Protein AF-A0A537LG46-F1 (afdb_monomer)

Mean predicted aligned error: 4.81 Å

Nearest PDB structures (foldseek):
  8chu-assembly1_A  TM=3.689E-01  e=3.723E-01  Homo sapiens
  2czu-assembly1_A  TM=2.835E-01  e=4.761E-01  Mus musculus
  4orw-assembly2_B  TM=3.021E-01  e=2.084E+00  Homo sapiens
  2czu-assembly2_B  TM=2.689E-01  e=2.665E+00  Mus musculus
  4oru-assembly3_B  TM=2.425E-01  e=2.665E+00  Homo sapiens

Foldseek 3Di:
DAKDWAADPPPPVDPLPDPPVQWDWDDAPNWIKIWRQDDPVQLQQIKMKTFPAPHDPVGTTMMDIDGRHNDDPVVVSCVSNVRSVHDD

Radius of gyration: 12.9 Å; Cα contacts (8 Å, |Δi|>4): 168; chains: 1; bounding box: 30×22×35 Å

Organism: NCBI:txid2569760

Solvent-accessible surface area (backbone atoms only — not comparable to full-atom values): 5232 Å² total; per-residue (Å²): 109,53,78,47,77,41,85,63,83,84,75,67,84,66,82,83,82,70,63,73,90,40,51,44,84,48,73,44,96,91,28,60,22,51,30,38,56,43,49,93,92,39,55,36,55,23,30,39,41,31,58,78,35,78,56,52,102,89,41,62,13,33,36,38,40,41,62,68,34,75,56,53,71,67,58,47,44,52,51,48,27,54,74,72,70,46,80,131

Structure (mmCIF, N/CA/C/O backbone):
data_AF-A0A537LG46-F1
#
_entry.id   AF-A0A537LG46-F1
#
loop_
_atom_site.group_PDB
_atom_site.id
_atom_site.type_symbol
_atom_site.label_atom_id
_atom_site.label_alt_id
_atom_site.label_comp_id
_atom_site.label_asym_id
_atom_site.label_entity_id
_atom_site.label_seq_id
_atom_site.pdbx_PDB_ins_code
_atom_site.Cartn_x
_atom_site.Cartn_y
_atom_site.Cartn_z
_atom_site.occupancy
_atom_site.B_iso_or_equiv
_atom_site.auth_seq_id
_atom_site.auth_comp_id
_atom_site.auth_asym_id
_atom_site.auth_atom_id
_atom_site.pdbx_PDB_model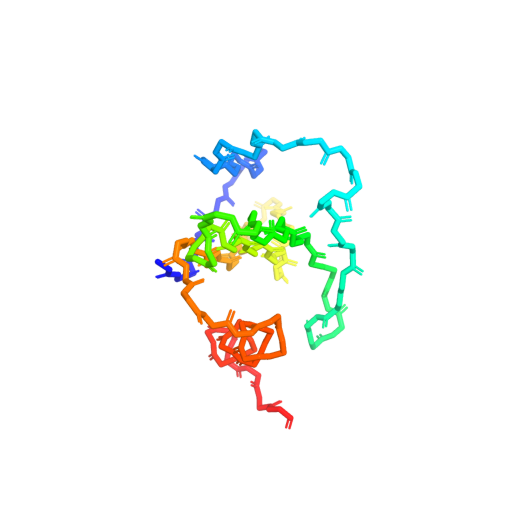_num
ATOM 1 N N . ME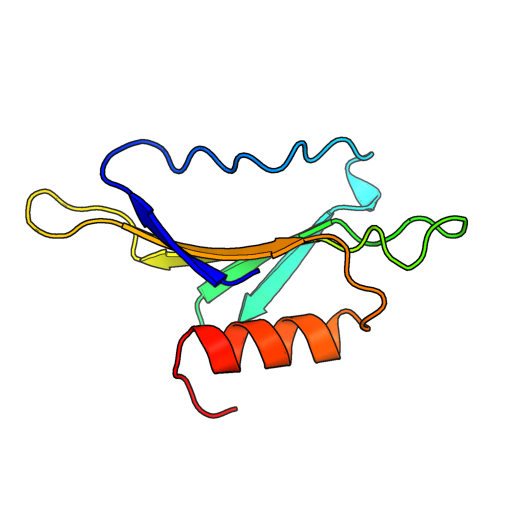T A 1 1 ? 7.530 7.285 1.546 1.00 84.75 1 MET A N 1
ATOM 2 C CA . MET A 1 1 ? 6.976 6.024 2.089 1.00 84.75 1 MET A CA 1
ATOM 3 C C . MET A 1 1 ? 6.611 6.251 3.548 1.00 84.75 1 MET A C 1
ATOM 5 O O . MET A 1 1 ? 7.341 6.981 4.210 1.00 84.75 1 MET A O 1
ATOM 9 N N . GLY 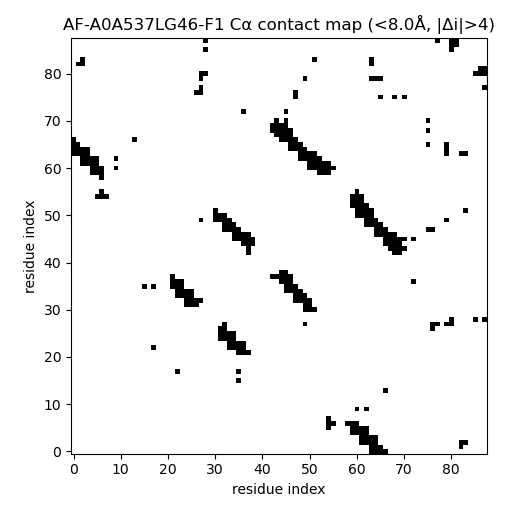A 1 2 ? 5.517 5.685 4.058 1.00 87.31 2 GLY A N 1
ATOM 10 C CA . GLY A 1 2 ? 5.170 5.845 5.475 1.00 87.31 2 GLY A CA 1
ATOM 11 C C . GLY A 1 2 ? 3.714 5.549 5.818 1.00 87.31 2 GLY A C 1
ATOM 12 O O . GLY A 1 2 ? 2.992 4.931 5.038 1.00 87.31 2 GLY A O 1
ATOM 13 N N . LYS A 1 3 ? 3.296 5.997 7.008 1.00 90.31 3 LYS A N 1
ATOM 14 C CA . LYS A 1 3 ? 1.929 5.874 7.531 1.00 90.31 3 LYS A CA 1
ATOM 15 C C . LYS A 1 3 ? 1.231 7.235 7.535 1.00 90.31 3 LYS A C 1
ATOM 17 O O . LYS A 1 3 ? 1.806 8.227 7.972 1.00 90.31 3 LYS A O 1
ATOM 22 N N . ARG A 1 4 ? -0.001 7.292 7.021 1.00 88.31 4 ARG A N 1
ATOM 23 C CA . ARG A 1 4 ? -0.821 8.508 6.933 1.00 88.31 4 ARG A CA 1
ATOM 24 C C . ARG A 1 4 ? -2.176 8.280 7.573 1.00 88.31 4 ARG A C 1
ATOM 26 O O . ARG A 1 4 ? -2.803 7.245 7.361 1.00 88.31 4 ARG A O 1
ATOM 33 N N . TYR A 1 5 ? -2.631 9.294 8.296 1.00 89.00 5 TYR A N 1
ATOM 34 C CA . TYR A 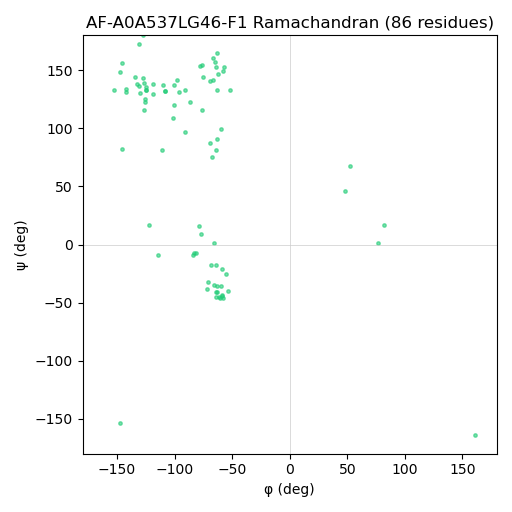1 5 ? -3.968 9.358 8.868 1.00 89.00 5 TYR A CA 1
ATOM 35 C C . TYR A 1 5 ? -4.890 10.189 7.972 1.00 89.00 5 TYR A C 1
ATOM 37 O O . TYR A 1 5 ? -4.454 11.186 7.391 1.00 89.00 5 TYR A O 1
ATOM 45 N N . PH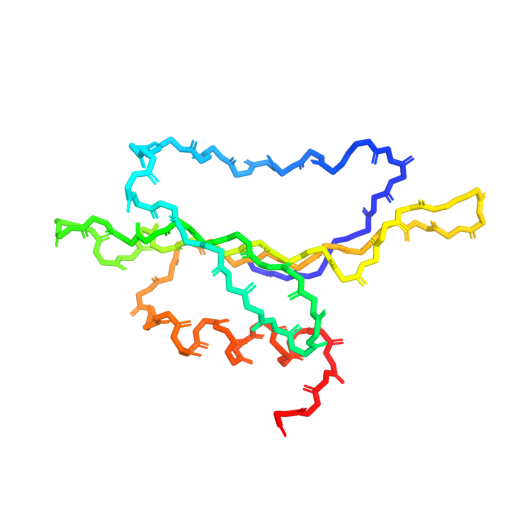E A 1 6 ? -6.148 9.773 7.827 1.00 85.44 6 PHE A N 1
ATOM 46 C CA . PHE A 1 6 ? -7.121 10.454 6.966 1.00 85.44 6 PHE A CA 1
ATOM 47 C C . PHE A 1 6 ? -8.550 10.354 7.528 1.00 85.44 6 PHE A C 1
ATOM 49 O O . PHE A 1 6 ? -8.879 9.376 8.183 1.00 85.44 6 PHE A O 1
ATOM 56 N N . VAL A 1 7 ? -9.402 11.360 7.302 1.00 80.12 7 VAL A N 1
ATOM 57 C CA . VAL A 1 7 ? -10.769 11.455 7.881 1.00 80.12 7 VAL A CA 1
ATOM 58 C C . VAL A 1 7 ? -11.881 11.560 6.820 1.00 80.12 7 VAL A C 1
ATOM 60 O O . VAL A 1 7 ? -13.004 11.932 7.123 1.00 80.12 7 VAL A O 1
ATOM 63 N N . GLY A 1 8 ? -11.578 11.223 5.565 1.00 75.06 8 GLY A N 1
ATOM 64 C CA . GLY A 1 8 ? -12.518 11.231 4.436 1.00 75.06 8 GLY A CA 1
ATOM 65 C C . GLY A 1 8 ? -12.173 10.123 3.437 1.00 75.06 8 G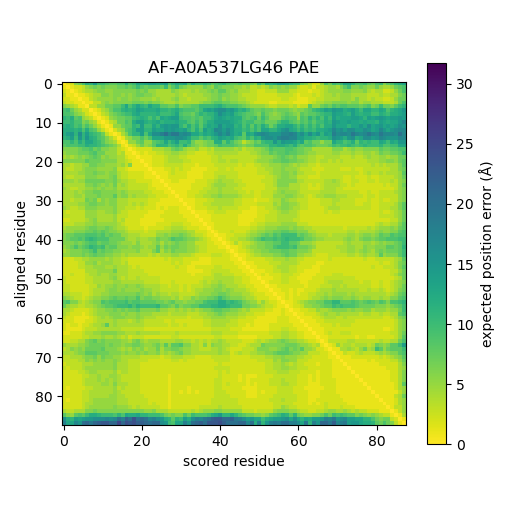LY A C 1
ATOM 66 O O . GLY A 1 8 ? -11.536 9.148 3.837 1.00 75.06 8 GLY A O 1
ATOM 67 N N . PRO A 1 9 ? -12.514 10.243 2.142 1.00 67.31 9 PRO A N 1
ATOM 68 C CA . PRO A 1 9 ? -11.991 9.326 1.136 1.00 67.31 9 PRO A CA 1
ATOM 69 C C . PRO A 1 9 ? -10.467 9.272 1.249 1.00 67.31 9 PRO A C 1
ATOM 71 O O . PRO A 1 9 ? -9.815 10.320 1.349 1.00 67.31 9 PRO A O 1
ATOM 74 N N . ALA A 1 10 ? -9.892 8.068 1.245 1.00 65.44 10 ALA A N 1
ATOM 75 C CA . ALA A 1 10 ? -8.452 7.913 1.127 1.00 65.44 10 ALA A CA 1
ATOM 76 C C . ALA A 1 10 ? -8.052 8.462 -0.246 1.00 65.44 10 ALA A C 1
ATOM 78 O O . ALA A 1 10 ? -8.079 7.750 -1.245 1.00 65.44 10 ALA A O 1
ATOM 79 N N . LYS A 1 11 ? -7.724 9.756 -0.319 1.00 62.47 11 LYS A N 1
ATOM 80 C CA . LYS A 1 11 ? -7.082 10.325 -1.499 1.00 62.47 11 LYS A CA 1
ATOM 81 C C . LYS A 1 11 ? -5.681 9.751 -1.525 1.00 62.47 11 LYS A C 1
ATOM 83 O O . LYS A 1 11 ? -4.747 10.318 -0.946 1.00 62.47 11 LYS A O 1
ATOM 88 N N . VAL A 1 12 ? -5.563 8.590 -2.153 1.00 61.03 12 VAL A N 1
ATOM 89 C CA . VAL A 1 12 ? -4.288 8.054 -2.580 1.00 61.03 12 VAL A CA 1
ATOM 90 C C . VAL A 1 12 ? -3.734 9.108 -3.536 1.00 61.03 12 VAL A C 1
ATOM 92 O O . VAL A 1 12 ? -4.168 9.220 -4.673 1.00 61.03 12 VAL A O 1
ATOM 95 N N . LYS A 1 13 ? -2.825 9.959 -3.046 1.00 57.19 13 LYS A N 1
ATOM 96 C CA . LYS A 1 13 ? -2.139 10.967 -3.875 1.00 57.19 13 LYS A CA 1
ATOM 97 C C . LYS A 1 13 ? -1.219 10.316 -4.923 1.00 57.19 13 LYS A C 1
ATOM 99 O O . LYS A 1 13 ? -0.529 11.026 -5.643 1.00 57.19 13 LYS A O 1
ATOM 104 N N . MET A 1 14 ? -1.176 8.985 -4.979 1.00 58.84 14 MET A N 1
ATOM 105 C CA . MET A 1 14 ? -0.426 8.243 -5.975 1.00 58.84 14 MET A CA 1
ATOM 106 C C . MET A 1 14 ? -1.205 8.310 -7.280 1.00 58.84 14 MET A C 1
ATOM 108 O O . MET A 1 14 ? -2.312 7.785 -7.392 1.00 58.84 14 MET A O 1
ATOM 112 N N . ASN A 1 15 ? -0.595 8.953 -8.266 1.00 63.53 15 ASN A N 1
ATOM 113 C CA . ASN A 1 15 ? -1.012 8.890 -9.655 1.00 63.53 15 ASN A CA 1
ATOM 114 C C . ASN A 1 15 ? -0.771 7.466 -10.169 1.00 63.53 15 ASN A C 1
ATOM 116 O O . ASN A 1 15 ? 0.228 7.220 -10.845 1.00 63.53 15 ASN A O 1
ATOM 120 N N . TYR A 1 16 ? -1.628 6.522 -9.780 1.00 66.75 16 TYR A N 1
ATOM 121 C CA . TYR A 1 16 ? -1.671 5.168 -10.320 1.00 66.75 16 TYR A CA 1
ATOM 122 C C . TYR A 1 16 ? -2.054 5.248 -11.803 1.00 66.75 16 TYR A C 1
ATOM 124 O O . TYR A 1 16 ? -3.219 5.152 -12.174 1.00 66.75 16 TYR A O 1
ATOM 132 N N . ILE A 1 17 ? -1.058 5.535 -12.636 1.00 73.81 17 ILE A N 1
ATOM 133 C CA . ILE A 1 17 ? -1.180 5.710 -14.079 1.00 73.81 17 ILE A CA 1
ATOM 134 C C . ILE A 1 17 ? -0.460 4.518 -14.694 1.00 73.81 17 ILE A C 1
ATOM 136 O O . ILE A 1 17 ? 0.719 4.584 -15.039 1.00 73.81 17 ILE A O 1
ATOM 140 N N . ALA A 1 18 ? -1.159 3.394 -14.744 1.00 82.69 18 ALA A N 1
ATOM 141 C CA . ALA A 1 18 ? -0.681 2.187 -15.389 1.00 82.69 18 ALA A CA 1
ATOM 142 C C . ALA A 1 18 ? -1.862 1.440 -16.028 1.00 82.69 18 ALA A C 1
ATOM 144 O O . ALA A 1 18 ? -3.004 1.617 -15.598 1.00 82.69 18 ALA A O 1
ATOM 145 N N . PRO A 1 19 ? -1.605 0.606 -17.044 1.00 86.25 19 PRO A N 1
ATOM 146 C CA . PRO A 1 19 ? -2.558 -0.393 -17.512 1.00 86.25 19 PRO A CA 1
ATOM 147 C C . PRO A 1 19 ? -3.000 -1.359 -16.394 1.00 86.25 19 PRO A C 1
ATOM 149 O O . PRO A 1 19 ? -2.265 -1.585 -15.430 1.00 86.25 19 PRO A O 1
ATOM 152 N N . LEU A 1 20 ? -4.214 -1.915 -16.506 1.00 87.19 20 LEU A N 1
ATOM 153 C CA . LEU A 1 20 ? -4.841 -2.729 -15.451 1.00 87.19 20 LEU A CA 1
ATOM 154 C C . LEU A 1 20 ? -4.021 -3.979 -15.080 1.00 87.19 20 LEU A C 1
ATOM 156 O O . LEU A 1 20 ? -3.963 -4.356 -13.914 1.00 87.19 20 LEU A O 1
ATOM 160 N N . ASP A 1 21 ? -3.366 -4.600 -16.055 1.00 90.19 21 ASP A N 1
ATOM 161 C CA . ASP A 1 21 ? -2.520 -5.791 -15.907 1.00 90.19 21 ASP A CA 1
ATOM 162 C C . ASP A 1 21 ? -1.274 -5.555 -15.037 1.00 90.19 21 ASP A C 1
ATOM 164 O O . ASP A 1 21 ? -0.699 -6.503 -14.497 1.00 90.19 21 ASP A O 1
ATOM 168 N N . ARG A 1 22 ? -0.889 -4.291 -14.823 1.00 91.50 22 ARG A N 1
ATOM 169 C CA . ARG A 1 22 ? 0.153 -3.921 -13.858 1.00 91.50 22 ARG A CA 1
ATOM 170 C C . ARG A 1 22 ? -0.349 -3.804 -12.426 1.00 91.50 22 ARG A C 1
ATOM 172 O O . ARG A 1 22 ? 0.474 -3.630 -11.529 1.00 91.50 22 ARG A O 1
ATOM 179 N N . PHE A 1 23 ? -1.649 -3.896 -12.173 1.00 91.50 23 PHE A N 1
ATOM 180 C CA . PHE A 1 23 ? -2.166 -3.890 -10.811 1.00 91.50 23 PHE A CA 1
ATOM 181 C C . PHE A 1 23 ? -2.283 -5.302 -10.262 1.00 91.50 23 PHE A C 1
ATOM 183 O O . PHE A 1 23 ? -2.846 -6.195 -10.893 1.00 91.50 23 PHE A O 1
ATOM 190 N N . ARG A 1 24 ? -1.792 -5.497 -9.039 1.00 92.31 24 ARG A N 1
ATOM 191 C CA . ARG A 1 24 ? -1.991 -6.733 -8.287 1.00 92.31 24 ARG A CA 1
ATOM 192 C C . ARG A 1 24 ? -2.616 -6.459 -6.937 1.00 92.31 24 ARG A C 1
ATOM 194 O O . ARG A 1 24 ? -2.196 -5.560 -6.210 1.00 92.31 24 ARG A O 1
ATOM 201 N N . LEU A 1 25 ? -3.605 -7.284 -6.611 1.00 92.19 25 LEU A N 1
ATOM 202 C CA . LEU A 1 25 ? -4.168 -7.365 -5.277 1.00 92.19 25 LEU A CA 1
ATOM 203 C C . LEU A 1 25 ? -3.337 -8.360 -4.462 1.00 92.19 25 LEU A C 1
ATOM 205 O O . LEU A 1 25 ? -3.168 -9.510 -4.862 1.00 92.19 25 LEU A O 1
ATOM 209 N N . LEU A 1 26 ? -2.802 -7.898 -3.339 1.00 92.31 26 LEU A N 1
ATOM 210 C CA . LEU A 1 26 ? -1.970 -8.665 -2.414 1.00 92.31 26 LEU A CA 1
ATOM 211 C C . LEU A 1 26 ? -2.534 -8.538 -0.994 1.00 92.31 26 LEU A C 1
ATOM 213 O O . LEU A 1 26 ? -3.516 -7.829 -0.757 1.00 92.31 26 LEU A O 1
ATOM 217 N N . THR A 1 27 ? -1.878 -9.190 -0.036 1.00 91.81 27 THR A N 1
ATOM 218 C CA . THR A 1 27 ? -2.247 -9.103 1.381 1.00 91.81 27 THR A CA 1
ATOM 219 C C . THR A 1 27 ? -1.014 -8.809 2.232 1.00 91.81 27 THR A C 1
ATOM 221 O O . THR A 1 27 ? 0.027 -9.428 2.036 1.00 91.81 27 THR A O 1
ATOM 224 N N . VAL A 1 28 ? -1.130 -7.893 3.198 1.00 91.81 28 VAL A N 1
ATOM 225 C CA . VAL A 1 28 ? -0.106 -7.620 4.222 1.00 91.81 28 VAL A CA 1
ATOM 226 C C . VAL A 1 28 ? -0.770 -7.722 5.587 1.00 91.81 28 VAL A C 1
ATOM 228 O O . VAL A 1 28 ? -1.660 -6.932 5.902 1.00 91.81 28 VAL A O 1
ATOM 231 N N . ALA A 1 29 ? -0.356 -8.697 6.400 1.00 89.00 29 ALA A N 1
ATOM 232 C CA . ALA A 1 29 ? -0.906 -8.931 7.740 1.00 89.00 29 ALA A CA 1
ATOM 233 C C . ALA A 1 29 ? -2.452 -8.935 7.770 1.00 89.00 29 ALA A C 1
ATOM 235 O O . ALA A 1 29 ? -3.071 -8.245 8.580 1.00 89.00 29 ALA A O 1
ATOM 236 N N . GLY A 1 30 ? -3.079 -9.632 6.817 1.00 89.62 30 GLY A N 1
ATOM 237 C CA . GLY A 1 30 ? -4.540 -9.716 6.685 1.00 89.62 30 GLY A CA 1
ATOM 238 C C . GLY A 1 30 ? -5.231 -8.483 6.086 1.00 89.62 30 GLY A C 1
ATOM 239 O O . GLY A 1 30 ? -6.451 -8.488 5.957 1.00 89.62 30 GLY A O 1
ATOM 240 N N . HIS A 1 31 ? -4.489 -7.440 5.699 1.00 90.81 31 HIS A N 1
ATOM 241 C CA . HIS A 1 31 ? -5.048 -6.236 5.082 1.00 90.81 31 HIS A CA 1
ATOM 242 C C . HIS A 1 31 ? -4.868 -6.272 3.561 1.00 90.81 31 HIS A C 1
ATOM 244 O O . HIS A 1 31 ? -3.780 -6.630 3.096 1.00 90.81 31 HIS A O 1
ATOM 250 N N . PRO A 1 32 ? -5.894 -5.882 2.782 1.00 89.19 32 PRO A N 1
ATOM 251 C CA . PRO A 1 32 ? -5.796 -5.832 1.333 1.00 89.19 32 PRO A CA 1
ATOM 252 C C . PRO A 1 32 ? -4.812 -4.749 0.896 1.00 89.19 32 PRO A C 1
ATOM 254 O O . PRO A 1 32 ? -4.753 -3.649 1.460 1.00 89.19 32 PRO A O 1
ATOM 257 N N . VAL A 1 33 ? -4.056 -5.077 -0.143 1.00 91.00 33 VAL A N 1
ATOM 258 C CA . VAL A 1 33 ? -3.004 -4.237 -0.697 1.00 91.00 33 VAL A CA 1
ATOM 259 C C . VAL A 1 33 ? -3.190 -4.115 -2.191 1.00 91.00 33 VAL A C 1
ATOM 261 O O . VAL A 1 33 ? -3.303 -5.126 -2.878 1.00 91.00 33 VAL A O 1
ATOM 264 N N . LEU A 1 34 ? -3.157 -2.888 -2.697 1.00 91.31 34 LEU A N 1
ATOM 265 C CA . LEU A 1 34 ? -3.057 -2.643 -4.127 1.00 91.31 34 LEU A CA 1
ATOM 266 C C . LEU A 1 34 ? -1.608 -2.290 -4.453 1.00 91.31 34 LEU A C 1
ATOM 268 O O . LEU A 1 34 ? -1.070 -1.314 -3.928 1.00 91.31 34 LEU A O 1
ATOM 272 N N . ALA A 1 35 ? -0.985 -3.092 -5.308 1.00 92.44 35 ALA A N 1
ATOM 273 C CA . ALA A 1 35 ? 0.335 -2.826 -5.852 1.00 92.44 35 ALA A CA 1
ATOM 274 C C . ALA A 1 35 ? 0.225 -2.479 -7.338 1.00 92.44 35 ALA A C 1
ATOM 276 O O . ALA A 1 35 ? -0.495 -3.147 -8.074 1.00 92.44 35 ALA A O 1
ATOM 277 N N . GLN A 1 36 ? 0.963 -1.466 -7.781 1.00 93.06 36 GLN A N 1
ATOM 278 C CA . GLN A 1 36 ? 1.250 -1.225 -9.191 1.00 93.06 36 GLN A CA 1
ATOM 279 C C . GLN A 1 36 ? 2.665 -1.717 -9.453 1.00 93.06 36 GLN A C 1
ATOM 281 O O . GLN A 1 36 ? 3.621 -1.099 -8.988 1.00 93.06 36 GLN A O 1
ATOM 286 N N . LEU A 1 37 ? 2.779 -2.821 -10.186 1.00 92.25 37 LEU A N 1
ATOM 287 C CA . LEU A 1 37 ? 4.042 -3.436 -10.582 1.00 92.25 37 LEU A CA 1
ATOM 288 C C . LEU A 1 37 ? 4.903 -2.457 -11.383 1.00 92.25 37 LEU A C 1
ATOM 290 O O . LEU A 1 37 ? 4.337 -1.617 -12.089 1.00 92.25 37 LEU A O 1
ATOM 294 N N . PRO A 1 38 ? 6.238 -2.553 -11.315 1.00 90.38 38 PRO A N 1
ATOM 295 C CA . PRO A 1 38 ? 7.113 -1.685 -12.087 1.00 90.38 38 PRO A CA 1
ATOM 296 C C . PRO A 1 38 ? 6.989 -1.939 -13.597 1.00 90.38 38 PRO A C 1
ATOM 298 O O . PRO A 1 38 ? 6.495 -2.984 -14.025 1.00 90.38 38 PRO A O 1
ATOM 301 N N . THR A 1 39 ? 7.420 -0.980 -14.416 1.00 87.06 39 THR A N 1
ATOM 302 C CA . THR A 1 39 ? 7.672 -1.222 -15.845 1.00 87.06 39 THR A CA 1
ATOM 303 C C . THR A 1 39 ? 9.003 -1.941 -16.043 1.00 87.06 39 THR A C 1
ATOM 305 O O . THR A 1 39 ? 9.915 -1.736 -15.244 1.00 87.06 39 THR A O 1
ATOM 308 N N . PRO A 1 40 ? 9.169 -2.705 -17.138 1.00 84.38 40 PRO A N 1
ATOM 309 C CA . PRO A 1 40 ? 10.469 -3.269 -17.503 1.00 84.38 40 PRO A CA 1
ATOM 310 C C . PRO A 1 40 ? 11.577 -2.209 -17.589 1.00 84.38 40 PRO A C 1
ATOM 312 O O . PRO A 1 40 ? 12.678 -2.435 -17.099 1.00 84.38 40 PRO A O 1
ATOM 315 N N . ASP A 1 41 ? 11.248 -1.032 -18.132 1.00 87.00 41 ASP A N 1
ATOM 316 C CA . ASP A 1 41 ? 12.197 0.072 -18.339 1.00 87.00 41 ASP A CA 1
ATOM 317 C C . ASP A 1 41 ? 12.408 0.953 -17.096 1.00 87.00 41 ASP A C 1
ATOM 319 O O . ASP A 1 41 ? 13.279 1.818 -17.091 1.00 87.00 41 ASP A O 1
ATOM 323 N N . ASP A 1 42 ? 11.608 0.755 -16.043 1.00 84.81 42 ASP A N 1
ATOM 324 C CA . ASP A 1 42 ? 11.759 1.476 -14.772 1.00 84.81 42 ASP A CA 1
ATOM 325 C C . ASP A 1 42 ? 11.374 0.552 -13.601 1.00 84.81 42 ASP A C 1
ATOM 327 O O . ASP A 1 42 ? 10.237 0.598 -13.103 1.00 84.81 42 ASP A O 1
ATOM 331 N N . PRO A 1 43 ? 12.314 -0.308 -13.159 1.00 83.06 43 PRO A N 1
ATOM 3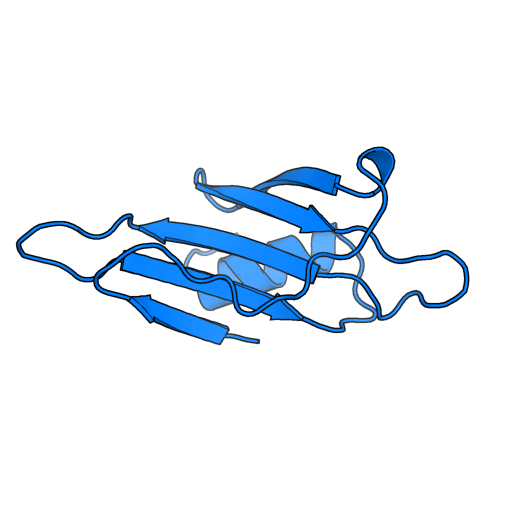32 C CA . PRO A 1 43 ? 12.145 -1.196 -12.011 1.00 83.06 43 PRO A CA 1
ATOM 333 C C . PRO A 1 43 ? 11.838 -0.456 -10.705 1.00 83.06 43 PRO A C 1
ATOM 335 O O . PRO A 1 43 ? 11.280 -1.048 -9.783 1.00 83.06 43 PRO A O 1
ATOM 338 N N . GLU A 1 44 ? 12.167 0.836 -10.621 1.00 86.38 44 GLU A N 1
ATOM 339 C CA . GLU A 1 44 ? 11.909 1.658 -9.443 1.00 86.38 44 GLU A CA 1
ATOM 340 C C . GLU A 1 44 ? 10.470 2.181 -9.401 1.00 86.38 44 GLU A C 1
ATOM 342 O O . GLU A 1 44 ? 10.034 2.711 -8.385 1.00 86.38 44 GLU A O 1
ATOM 347 N N . SER A 1 45 ? 9.673 1.983 -10.454 1.00 87.06 45 SER A N 1
ATOM 348 C CA . SER A 1 45 ? 8.283 2.454 -10.515 1.00 87.06 45 SER A CA 1
ATOM 349 C C . SER A 1 45 ? 7.269 1.611 -9.724 1.00 87.06 45 SER A C 1
ATOM 351 O O . SER A 1 45 ? 6.060 1.853 -9.838 1.00 87.06 45 SER A O 1
ATOM 353 N N . LEU A 1 46 ? 7.719 0.645 -8.908 1.00 91.12 46 LEU A N 1
ATOM 354 C CA . LEU A 1 46 ? 6.844 -0.127 -8.023 1.00 91.12 46 LEU A CA 1
ATOM 355 C C . LEU A 1 46 ? 6.190 0.794 -6.982 1.00 91.12 46 LEU A C 1
ATOM 357 O O . LEU A 1 46 ? 6.843 1.611 -6.323 1.00 91.12 46 LEU A O 1
ATOM 361 N N . ARG A 1 47 ? 4.876 0.634 -6.810 1.00 91.38 47 ARG A N 1
ATOM 362 C CA . ARG A 1 47 ? 4.081 1.357 -5.810 1.00 91.38 47 ARG A CA 1
ATOM 363 C C . ARG A 1 47 ? 3.149 0.409 -5.085 1.00 91.38 47 ARG A C 1
ATOM 365 O O . ARG A 1 47 ? 2.616 -0.516 -5.692 1.00 91.38 47 ARG A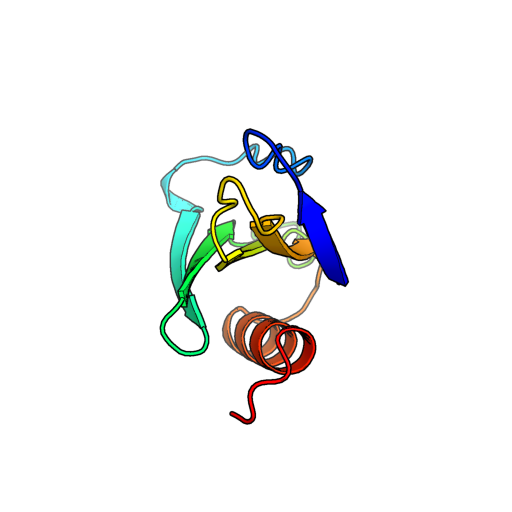 O 1
ATOM 372 N N . LEU A 1 48 ? 2.933 0.652 -3.799 1.00 92.56 48 LEU A N 1
ATOM 373 C CA . LEU A 1 48 ? 2.111 -0.195 -2.944 1.00 92.56 48 LEU A CA 1
ATOM 374 C C . LEU A 1 48 ? 1.315 0.657 -1.959 1.00 92.56 48 LEU A C 1
ATOM 376 O O . LEU A 1 48 ? 1.879 1.497 -1.255 1.00 92.56 48 LEU A O 1
ATOM 380 N N . VAL A 1 49 ? 0.010 0.402 -1.863 1.00 91.94 49 VAL A N 1
ATOM 381 C CA . VAL A 1 49 ? -0.862 1.007 -0.854 1.00 91.94 49 VAL A CA 1
ATOM 382 C C . VAL A 1 49 ? -1.605 -0.051 -0.046 1.00 91.94 49 VAL A C 1
ATOM 384 O O . VAL A 1 49 ? -2.204 -0.973 -0.596 1.00 91.94 49 VAL A O 1
ATOM 387 N N . VAL A 1 50 ? -1.588 0.114 1.276 1.00 92.06 50 VAL A N 1
ATOM 388 C CA . VAL A 1 50 ? -2.344 -0.697 2.236 1.00 92.06 50 VAL A CA 1
ATOM 389 C C . VAL A 1 50 ? -3.304 0.203 2.994 1.00 92.06 50 VAL A C 1
ATOM 391 O O . VAL A 1 50 ? -2.889 1.208 3.579 1.00 92.06 50 VAL A O 1
ATOM 394 N N . ILE A 1 51 ? -4.578 -0.179 3.054 1.00 90.06 51 ILE A N 1
ATOM 395 C CA . ILE A 1 51 ? -5.521 0.421 4.001 1.00 90.06 51 ILE A CA 1
ATOM 396 C C . ILE A 1 51 ? -5.485 -0.412 5.283 1.00 90.06 51 ILE A C 1
ATOM 398 O O . ILE A 1 51 ? -6.136 -1.445 5.390 1.00 90.06 51 ILE A O 1
ATOM 402 N N . GLN A 1 52 ? -4.701 0.041 6.265 1.00 91.06 52 GLN A N 1
ATOM 403 C CA . GLN A 1 52 ? -4.607 -0.613 7.575 1.00 91.06 52 GLN A CA 1
ATOM 404 C C . GLN A 1 52 ? -5.888 -0.414 8.399 1.00 91.06 52 GLN A C 1
ATOM 406 O O . GLN A 1 52 ? -6.251 -1.254 9.212 1.00 91.06 52 GLN A O 1
ATOM 411 N N . ARG A 1 53 ? -6.574 0.720 8.237 1.00 89.81 53 ARG A N 1
ATOM 412 C CA . ARG A 1 53 ? -7.851 0.979 8.911 1.00 89.81 53 ARG A CA 1
ATOM 413 C C . ARG A 1 53 ? -8.695 1.934 8.082 1.00 89.81 53 ARG A C 1
ATOM 415 O O . ARG A 1 53 ? -8.198 2.989 7.690 1.00 89.81 53 ARG A O 1
ATOM 422 N N . PHE A 1 54 ? -9.968 1.617 7.878 1.00 87.56 54 PHE A N 1
ATOM 423 C CA . PHE A 1 54 ? -10.930 2.576 7.334 1.00 87.56 54 PHE A CA 1
ATOM 424 C C . PHE A 1 54 ? -11.333 3.611 8.398 1.00 87.56 54 PHE A C 1
ATOM 426 O O . PHE A 1 54 ? -11.411 3.269 9.580 1.00 87.56 54 PHE A O 1
ATOM 433 N N . PRO A 1 55 ? -11.554 4.880 8.017 1.00 88.88 55 PRO A N 1
ATOM 434 C CA . PRO A 1 55 ? -12.002 5.903 8.951 1.00 88.88 55 PRO A CA 1
ATOM 435 C C . PRO A 1 55 ? -13.377 5.545 9.521 1.00 88.88 55 PRO A C 1
ATOM 437 O O . PRO A 1 55 ? -14.216 4.965 8.836 1.00 88.88 55 PRO A O 1
ATOM 440 N N . SER A 1 56 ? -13.603 5.924 10.773 1.00 88.69 56 SER A N 1
ATOM 441 C CA . SER A 1 56 ? -14.901 5.869 11.441 1.00 88.69 56 SER A CA 1
ATOM 442 C C . SER A 1 56 ? -15.194 7.211 12.110 1.00 88.69 56 SER A C 1
ATOM 444 O O . SER A 1 56 ? -14.314 8.068 12.206 1.00 88.69 56 SER A O 1
ATOM 446 N N . ASN A 1 57 ? -16.408 7.378 12.640 1.00 86.88 57 ASN A N 1
ATOM 447 C CA . ASN A 1 57 ? -16.822 8.609 13.328 1.00 86.88 57 ASN A CA 1
ATOM 448 C C . ASN A 1 57 ? -15.886 9.011 14.481 1.00 86.88 57 ASN A C 1
ATOM 450 O O . ASN A 1 57 ? -15.819 10.181 14.840 1.00 86.88 57 ASN A O 1
ATOM 454 N N . THR A 1 58 ? -15.170 8.051 15.071 1.00 90.25 58 THR A N 1
ATOM 455 C CA . THR A 1 58 ? -14.330 8.268 16.257 1.00 90.25 58 THR A CA 1
ATOM 456 C C . THR A 1 58 ? -12.839 8.085 15.997 1.00 90.25 58 THR A C 1
ATOM 458 O O . THR A 1 58 ? -12.028 8.371 16.878 1.00 90.25 58 THR A O 1
ATOM 461 N N . LYS A 1 59 ? -12.441 7.578 14.822 1.00 92.00 59 LYS A N 1
ATOM 462 C CA . LYS A 1 59 ? -11.041 7.251 14.526 1.00 92.00 59 LYS A CA 1
ATOM 463 C C . LYS A 1 59 ? -10.695 7.583 13.074 1.00 92.00 59 LYS A C 1
ATOM 465 O O . LYS A 1 59 ? -11.402 7.145 12.170 1.00 92.00 59 LYS A O 1
ATOM 470 N N . PRO A 1 60 ? -9.557 8.250 12.812 1.00 90.12 60 PRO A N 1
ATOM 471 C CA . PRO A 1 60 ? -9.096 8.440 11.443 1.00 90.12 60 PRO A CA 1
ATOM 472 C C . PRO A 1 60 ? -8.760 7.094 10.791 1.00 90.12 60 PRO A C 1
ATOM 474 O O . PRO A 1 60 ? -8.357 6.144 11.462 1.00 90.12 60 PRO A O 1
ATOM 477 N N . GLY A 1 61 ? -8.863 7.005 9.476 1.00 90.81 61 GLY A N 1
ATOM 478 C CA . GLY A 1 61 ? -8.300 5.912 8.705 1.00 90.81 61 GLY A CA 1
ATOM 479 C C . GLY A 1 61 ? -6.775 5.918 8.784 1.00 90.81 61 GLY A C 1
ATOM 480 O O . GLY A 1 61 ? -6.161 6.943 9.085 1.00 90.81 61 GLY A O 1
ATOM 481 N N . ILE A 1 62 ? -6.169 4.761 8.537 1.00 91.56 62 ILE A N 1
ATOM 482 C CA . ILE A 1 62 ? -4.720 4.577 8.492 1.00 91.56 62 ILE A CA 1
ATOM 483 C C . ILE A 1 62 ? -4.374 3.942 7.155 1.00 91.56 62 ILE A C 1
ATOM 485 O O . ILE A 1 62 ? -4.861 2.861 6.827 1.00 91.56 62 ILE A O 1
ATOM 489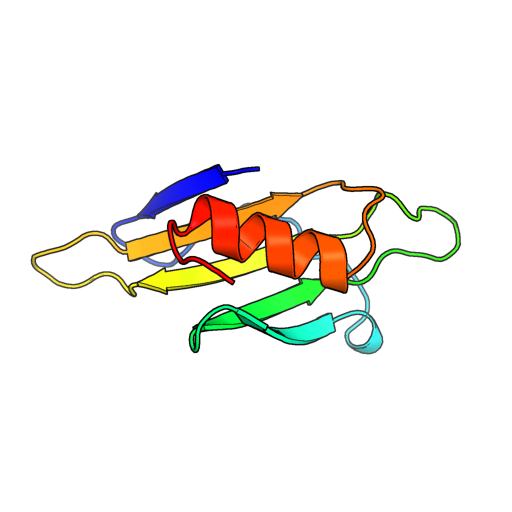 N N . MET A 1 63 ? -3.512 4.613 6.406 1.00 91.12 63 MET A N 1
ATOM 490 C CA . MET A 1 63 ? -2.970 4.129 5.147 1.00 91.12 63 MET A CA 1
ATOM 491 C C . MET A 1 63 ? -1.457 3.999 5.270 1.00 91.12 63 MET A C 1
ATOM 493 O O . MET A 1 63 ? -0.804 4.889 5.819 1.00 91.12 63 MET A O 1
ATOM 497 N N . VAL A 1 64 ? -0.906 2.918 4.734 1.00 92.12 64 VAL A N 1
ATOM 498 C CA . VAL A 1 64 ? 0.531 2.773 4.500 1.00 92.12 64 VAL A CA 1
ATOM 499 C C . VAL A 1 64 ? 0.775 2.859 3.005 1.00 92.12 64 VAL A C 1
ATOM 501 O O . VAL A 1 64 ? 0.057 2.233 2.230 1.00 92.12 64 VAL A O 1
ATOM 504 N N . TRP A 1 65 ? 1.753 3.664 2.600 1.00 90.50 65 TRP A N 1
ATOM 505 C CA . TRP A 1 65 ? 2.099 3.831 1.193 1.00 90.50 65 TRP A CA 1
ATOM 506 C C . TRP A 1 65 ? 3.607 3.729 0.985 1.00 90.50 65 TRP A C 1
ATOM 508 O O . TRP A 1 65 ? 4.406 4.276 1.758 1.00 90.50 65 TRP A O 1
ATOM 518 N N . ILE A 1 66 ? 3.987 3.033 -0.079 1.00 91.50 66 ILE A N 1
ATOM 519 C CA . ILE A 1 66 ? 5.354 2.913 -0.569 1.00 91.50 66 ILE A CA 1
ATOM 520 C C . ILE A 1 66 ? 5.336 3.327 -2.038 1.00 91.50 66 ILE A C 1
ATOM 522 O O . ILE A 1 66 ? 4.547 2.806 -2.818 1.00 91.50 66 ILE A O 1
ATOM 526 N N . ASP A 1 67 ? 6.176 4.294 -2.380 1.00 88.81 67 ASP A N 1
ATOM 527 C CA . ASP A 1 67 ? 6.275 4.891 -3.708 1.00 88.81 67 ASP A CA 1
ATOM 528 C C . ASP A 1 67 ? 7.723 4.830 -4.167 1.00 88.81 67 ASP A C 1
ATOM 530 O O . ASP A 1 67 ? 8.607 5.072 -3.342 1.00 88.81 67 ASP A O 1
ATOM 534 N N . PHE A 1 68 ? 7.919 4.603 -5.465 1.00 83.06 68 PHE A N 1
ATOM 535 C CA . PHE A 1 68 ? 9.203 4.693 -6.158 1.00 83.06 68 PHE A CA 1
ATOM 536 C C . PHE A 1 68 ? 10.298 3.871 -5.473 1.00 83.06 68 PHE A C 1
ATOM 538 O O . PHE A 1 68 ? 11.206 4.407 -4.836 1.00 83.06 68 PHE A O 1
ATOM 545 N N . THR A 1 69 ? 10.153 2.548 -5.510 1.00 82.75 69 THR A N 1
ATOM 546 C CA . THR A 1 69 ? 11.113 1.637 -4.894 1.00 82.75 69 THR A CA 1
ATOM 547 C C . THR A 1 69 ? 11.641 0.629 -5.903 1.00 82.75 69 THR A C 1
ATOM 549 O O . THR A 1 69 ? 10.862 -0.014 -6.593 1.00 82.75 69 THR A O 1
ATOM 552 N N . GLY A 1 70 ? 12.964 0.443 -5.937 1.00 87.56 70 GLY A N 1
ATOM 553 C CA . GLY A 1 70 ? 13.623 -0.652 -6.665 1.00 87.56 70 GLY A CA 1
ATOM 554 C C . GLY A 1 70 ? 13.575 -2.003 -5.940 1.00 87.56 70 GLY A C 1
ATOM 555 O O . GLY A 1 70 ? 14.364 -2.893 -6.236 1.00 87.56 70 GLY A O 1
ATOM 556 N N . LYS A 1 71 ? 12.705 -2.139 -4.933 1.00 90.62 71 LYS A N 1
ATOM 557 C CA . LYS A 1 71 ? 12.497 -3.382 -4.185 1.00 90.62 71 LYS A CA 1
ATOM 558 C C . LYS A 1 71 ? 11.671 -4.377 -4.984 1.00 90.62 71 LYS A C 1
ATOM 560 O O . LYS A 1 71 ? 10.813 -3.986 -5.774 1.00 90.62 71 LYS A O 1
ATOM 565 N N . SER A 1 72 ? 11.849 -5.663 -4.692 1.00 91.75 72 SER A N 1
ATOM 566 C CA . SER A 1 72 ? 10.903 -6.680 -5.150 1.00 91.75 72 SER A CA 1
ATOM 567 C C . SER A 1 72 ? 9.511 -6.449 -4.537 1.00 91.75 72 SER A C 1
ATOM 569 O O . SER A 1 72 ? 9.339 -5.715 -3.551 1.00 91.75 72 SER A O 1
ATOM 571 N N . VAL A 1 73 ? 8.488 -7.092 -5.103 1.00 91.50 73 VAL A N 1
ATOM 572 C CA . VAL A 1 73 ? 7.126 -7.047 -4.550 1.00 91.50 73 VAL A CA 1
ATOM 573 C C . VAL A 1 73 ? 7.117 -7.576 -3.112 1.00 91.50 73 VAL A C 1
ATOM 575 O O . VAL A 1 73 ? 6.540 -6.950 -2.224 1.00 91.50 73 VAL A O 1
ATOM 578 N N . GLU A 1 74 ? 7.815 -8.680 -2.863 1.00 91.88 74 GLU A N 1
ATOM 579 C CA . GLU A 1 74 ? 7.934 -9.350 -1.566 1.00 91.88 74 GLU A CA 1
ATOM 580 C C . GLU A 1 74 ? 8.645 -8.463 -0.540 1.00 91.88 74 GLU A C 1
ATOM 582 O O . GLU A 1 74 ? 8.165 -8.288 0.582 1.00 91.88 74 GLU A O 1
ATOM 587 N N . GLU A 1 75 ? 9.754 -7.831 -0.928 1.00 94.00 75 GLU A N 1
ATOM 588 C CA . GLU A 1 75 ? 10.466 -6.887 -0.065 1.00 94.00 75 GLU A CA 1
ATOM 589 C C . GLU A 1 75 ? 9.606 -5.665 0.285 1.00 94.00 75 GLU A C 1
ATOM 591 O O . GLU A 1 75 ? 9.673 -5.133 1.397 1.00 94.00 75 GLU A O 1
ATOM 596 N N . THR A 1 76 ? 8.778 -5.215 -0.658 1.00 93.38 76 THR A N 1
ATOM 597 C CA . THR A 1 76 ? 7.873 -4.075 -0.474 1.00 93.38 76 THR A CA 1
ATOM 598 C C . THR A 1 76 ? 6.711 -4.432 0.453 1.00 93.38 76 THR A C 1
ATOM 600 O O . THR A 1 76 ? 6.343 -3.638 1.321 1.00 93.38 76 THR A O 1
ATOM 603 N N . VAL A 1 77 ? 6.183 -5.653 0.343 1.00 93.31 77 VAL A N 1
ATOM 604 C CA . VAL A 1 77 ? 5.204 -6.239 1.275 1.00 93.31 77 VAL A CA 1
ATOM 605 C C . VAL A 1 77 ? 5.794 -6.330 2.688 1.00 93.31 77 VAL A C 1
ATOM 607 O O . VAL A 1 77 ? 5.159 -5.887 3.649 1.00 93.31 77 VAL A O 1
ATOM 610 N N . ALA A 1 78 ? 7.031 -6.815 2.828 1.00 93.44 78 ALA A N 1
ATOM 611 C CA . ALA A 1 78 ? 7.716 -6.895 4.119 1.00 93.44 78 ALA A CA 1
ATOM 612 C C . ALA A 1 78 ? 7.964 -5.505 4.736 1.00 93.44 78 ALA A C 1
ATOM 614 O O . ALA A 1 78 ? 7.754 -5.295 5.935 1.00 93.44 78 ALA A O 1
ATOM 615 N N . LEU A 1 79 ? 8.350 -4.518 3.918 1.00 93.62 79 LEU A N 1
ATOM 616 C CA . LEU A 1 79 ? 8.490 -3.130 4.360 1.00 93.62 79 LEU A CA 1
ATOM 617 C C . LEU A 1 79 ? 7.146 -2.546 4.822 1.00 93.62 79 LEU A C 1
ATOM 619 O O . LEU A 1 79 ? 7.098 -1.869 5.851 1.00 93.62 79 LEU A O 1
ATOM 623 N N . ALA A 1 80 ? 6.052 -2.831 4.110 1.00 93.88 80 ALA A N 1
ATOM 624 C CA . ALA A 1 80 ? 4.717 -2.395 4.507 1.00 93.88 80 ALA A CA 1
ATOM 625 C C . ALA A 1 80 ? 4.316 -2.986 5.868 1.00 93.88 80 ALA A C 1
ATOM 627 O O . ALA A 1 80 ? 3.873 -2.234 6.739 1.00 93.88 80 ALA A O 1
ATOM 628 N N . ALA A 1 81 ? 4.554 -4.283 6.097 1.00 93.69 81 ALA A N 1
ATOM 629 C CA . ALA A 1 81 ? 4.309 -4.931 7.390 1.00 93.69 81 ALA A CA 1
ATOM 630 C C . ALA A 1 81 ? 5.099 -4.251 8.523 1.00 93.69 81 ALA A C 1
ATOM 632 O O . ALA A 1 81 ? 4.533 -3.873 9.555 1.00 93.69 81 ALA A O 1
ATOM 633 N N . LYS A 1 82 ? 6.388 -3.977 8.286 1.00 93.38 82 LYS A N 1
ATOM 634 C CA . LYS A 1 82 ? 7.243 -3.258 9.238 1.00 93.38 82 LYS A CA 1
ATOM 635 C C . LYS A 1 82 ? 6.692 -1.867 9.573 1.00 93.38 82 LYS A C 1
ATOM 637 O O . LYS A 1 82 ? 6.632 -1.507 10.745 1.00 93.38 82 LYS A O 1
ATOM 642 N N . ILE A 1 83 ? 6.243 -1.096 8.576 1.00 93.44 83 ILE A N 1
ATOM 643 C CA . ILE A 1 83 ? 5.633 0.234 8.786 1.00 93.44 83 ILE A CA 1
ATOM 644 C C . ILE A 1 83 ? 4.296 0.128 9.537 1.00 93.44 83 ILE A C 1
ATOM 646 O O . ILE A 1 83 ? 3.945 1.000 10.339 1.00 93.44 83 ILE A O 1
ATOM 650 N N . MET A 1 84 ? 3.531 -0.937 9.298 1.00 92.25 84 MET A N 1
ATOM 651 C CA . MET A 1 84 ? 2.283 -1.198 10.015 1.00 92.25 84 MET A CA 1
ATOM 652 C C . MET A 1 84 ? 2.510 -1.551 11.492 1.00 92.25 84 MET A C 1
ATOM 654 O O . MET A 1 84 ? 1.566 -1.404 12.274 1.00 92.25 84 MET A O 1
ATOM 658 N N . GLY A 1 85 ? 3.736 -1.934 11.873 1.00 90.00 85 GLY A N 1
ATOM 659 C CA . GLY A 1 85 ? 4.105 -2.354 13.227 1.00 90.00 85 GLY A CA 1
ATOM 660 C C . GLY A 1 85 ? 3.752 -3.812 13.526 1.00 90.00 85 GLY A C 1
ATOM 661 O O . GLY A 1 85 ? 3.684 -4.199 14.689 1.00 90.00 85 GLY A O 1
ATOM 662 N N . VAL A 1 86 ? 3.498 -4.610 12.488 1.00 82.69 86 VAL A N 1
ATOM 663 C CA . VAL A 1 86 ? 3.230 -6.048 12.591 1.00 82.69 86 VAL A CA 1
ATOM 664 C C . VAL A 1 86 ? 4.536 -6.792 12.344 1.00 82.69 86 VAL A C 1
ATOM 666 O O . VAL A 1 86 ? 5.269 -6.469 11.407 1.00 82.69 86 VAL A O 1
ATOM 669 N N . ARG A 1 87 ? 4.861 -7.749 13.221 1.00 60.34 87 ARG A N 1
ATOM 670 C CA . ARG A 1 87 ? 5.983 -8.660 12.969 1.00 60.34 87 ARG A CA 1
ATOM 671 C C . ARG A 1 87 ? 5.597 -9.586 11.806 1.00 60.34 87 ARG A C 1
ATOM 673 O O . ARG A 1 87 ? 4.417 -9.936 11.736 1.00 60.34 87 ARG A O 1
ATOM 680 N N . PRO A 1 88 ? 6.539 -9.900 10.901 1.00 53.78 88 PRO A N 1
ATOM 681 C CA . PRO A 1 88 ? 6.303 -10.861 9.829 1.00 53.78 88 PRO A CA 1
ATOM 682 C C . PRO A 1 88 ? 5.918 -12.236 10.378 1.00 53.78 88 PRO A C 1
ATOM 684 O O . PRO A 1 88 ? 6.372 -12.571 11.500 1.00 53.78 88 PRO A O 1
#

Sequence (88 aa):
MGKRYFVGPAKVKMNYIAPLDRFRLLTVAGHPVLAQLPTPDDPESLRLVVIQRFPSNTKPGIMVWIDFTGKSVEETVALAAKIMGVRP

pLDDT: mean 86.21, std 9.65, range [53.78, 94.0]

Secondary structure (DSSP, 8-state):
-EEEEESSS----S---S-GGGEEEEEETTEEEEEEPPBTTBTTBEEEEEEEE--BTTB-EEEEEEEEE-S-HHHHHHHHHHHHT---